Protein AF-A0A7J7PWS8-F1 (afdb_monomer)

Sequence (165 aa):
MSQQLASVTATVLAAPADGVAPALLLSITDSSSKGRTLGQYLVNAPEGVSRLMLEHKCRPGLHFKALFLSGCSAAEAGGLGGLLLRLKQDGNGAMQLVGPEGTGACLRASSRSSAGSTHRCTSARHSSSSSSSSSQAKELQLAAQAAAAVQQCLRCRLQTAECRW

Nearest PDB structures (foldseek):
  1y9x-assembly1_B  TM=6.443E-01  e=7.214E+00  Saccharolobus shibatae
  3toe-assembly1_B  TM=5.549E-01  e=9.904E+00  Methanothermobacter thermautotrophicus str. Delta H

Mean predicted aligned error: 12.18 Å

Solvent-accessible surface area (backbone atoms only — not comparable to full-atom values): 9423 Å² total; per-residue (Å²): 136,85,81,80,54,66,44,76,47,78,45,80,46,65,39,70,92,78,68,21,40,63,24,39,41,37,40,32,24,34,69,85,52,96,65,43,69,77,33,28,36,35,35,32,32,7,38,60,46,52,57,52,25,58,76,71,66,60,65,83,58,87,46,42,46,38,40,37,27,63,44,81,46,56,58,21,40,51,14,40,43,61,36,50,57,46,42,52,73,75,63,43,66,52,35,37,40,35,19,40,85,60,44,65,52,57,51,52,53,34,55,52,54,71,72,74,58,78,88,77,87,74,86,77,88,78,83,87,84,88,84,84,91,59,70,71,65,50,51,56,50,52,51,49,48,53,52,50,34,49,56,50,38,74,71,45,84,59,44,77,39,79,47,72,121

Radius of gyration: 16.8 Å; Cα contacts (8 Å, |Δi|>4): 275; chains: 1; bounding box: 58×34×42 Å

Secondary structure (DSSP, 8-state):
-----EEEEEEEEEEGGGTEEEEEEEEEEETTTTT-EEEEEEE---TTHHHHHHHTT----TTEEEEE-S-SSHHHHTTHHHHHHHHHHTT--EEEEEESTTHHHHHHHHHHHTTS------------------HHHHHHHHHHHHHHHHHHHHHS--EEEEEE-

Structure (mmCIF, N/CA/C/O backbone):
data_AF-A0A7J7PWS8-F1
#
_entry.id   AF-A0A7J7PWS8-F1
#
loop_
_atom_site.group_PDB
_atom_site.id
_atom_site.type_symbol
_atom_site.label_atom_id
_atom_site.label_alt_id
_atom_site.label_comp_id
_atom_site.label_asym_id
_atom_site.label_entity_id
_atom_site.label_seq_id
_atom_site.pdbx_PDB_ins_code
_atom_site.Cartn_x
_atom_site.Cartn_y
_atom_site.Cartn_z
_atom_site.occupancy
_atom_site.B_iso_or_equiv
_atom_site.auth_seq_id
_atom_site.auth_comp_id
_atom_site.auth_asym_id
_atom_site.auth_atom_id
_atom_site.pdbx_PDB_model_num
ATOM 1 N N . MET A 1 1 ? -36.342 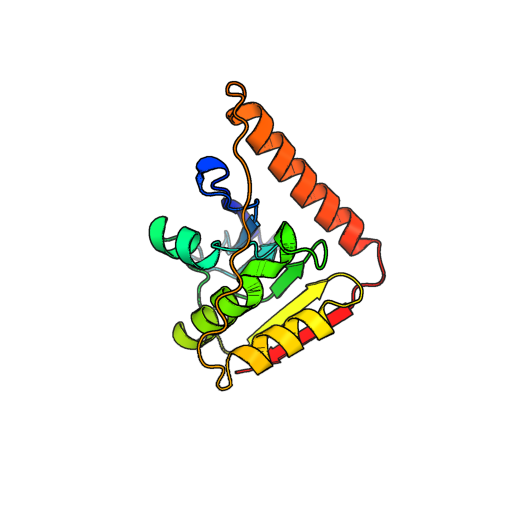1.412 10.366 1.00 41.91 1 MET A N 1
ATOM 2 C CA . MET A 1 1 ? -35.133 0.868 9.714 1.00 41.91 1 MET A CA 1
ATOM 3 C C . MET A 1 1 ? -34.318 2.039 9.193 1.00 41.91 1 MET A C 1
ATOM 5 O O . MET A 1 1 ? -34.602 2.547 8.118 1.00 41.91 1 MET A O 1
ATOM 9 N N . SER A 1 2 ? -33.400 2.552 10.008 1.00 50.16 2 SER A N 1
ATOM 10 C CA . SER A 1 2 ? -32.597 3.733 9.682 1.00 50.16 2 SER A CA 1
ATOM 11 C C . SER A 1 2 ? -31.477 3.309 8.733 1.00 50.16 2 SER A C 1
ATOM 13 O O . SER A 1 2 ? -30.611 2.533 9.129 1.00 50.16 2 SER A O 1
ATOM 15 N N . GLN A 1 3 ? -31.518 3.749 7.474 1.00 55.34 3 GLN A N 1
ATOM 16 C CA . GLN A 1 3 ? -30.436 3.484 6.527 1.00 55.34 3 GLN A CA 1
ATOM 17 C C . GLN A 1 3 ? -29.209 4.289 6.955 1.00 55.34 3 GLN A C 1
ATOM 19 O O . GLN A 1 3 ? -29.163 5.507 6.793 1.00 55.34 3 GLN A O 1
ATOM 24 N N . GLN A 1 4 ? -28.229 3.612 7.544 1.00 59.84 4 GLN A N 1
ATOM 25 C CA . GLN A 1 4 ? -26.928 4.198 7.820 1.00 59.84 4 GLN A CA 1
ATOM 26 C C . GLN A 1 4 ? -26.181 4.284 6.487 1.00 59.84 4 GLN A C 1
ATOM 28 O O . GLN A 1 4 ? -25.592 3.310 6.025 1.00 59.84 4 GLN A O 1
ATOM 33 N N . LEU A 1 5 ? -26.298 5.429 5.814 1.00 69.44 5 LEU A N 1
ATOM 34 C CA . LEU A 1 5 ? -25.571 5.689 4.577 1.00 69.44 5 LEU A CA 1
ATOM 35 C C . LEU A 1 5 ? -24.082 5.792 4.925 1.00 69.44 5 LEU A C 1
ATOM 37 O O . LEU A 1 5 ? -23.664 6.676 5.667 1.00 69.44 5 LEU A O 1
ATOM 41 N N . ALA A 1 6 ? -23.289 4.843 4.441 1.00 78.38 6 ALA A N 1
ATOM 42 C CA . ALA A 1 6 ? -21.839 4.942 4.448 1.00 78.38 6 ALA A CA 1
ATOM 43 C C . ALA A 1 6 ? -21.398 5.526 3.103 1.00 78.38 6 ALA A C 1
ATOM 45 O O . ALA A 1 6 ? -21.876 5.097 2.052 1.00 78.38 6 ALA A O 1
ATOM 46 N N . SER A 1 7 ? -20.480 6.487 3.134 1.00 85.38 7 SER A N 1
ATOM 47 C CA . SER A 1 7 ? -19.826 7.002 1.935 1.00 85.38 7 SER A CA 1
ATOM 48 C C . SER A 1 7 ? -18.531 6.236 1.701 1.00 85.38 7 SER A C 1
ATOM 50 O O . SER A 1 7 ? -17.799 5.918 2.642 1.00 85.38 7 SER A O 1
ATOM 52 N N . VAL A 1 8 ? -18.246 5.923 0.440 1.00 88.06 8 VAL A N 1
ATOM 53 C CA . VAL A 1 8 ? -17.021 5.233 0.037 1.00 88.06 8 VAL A CA 1
ATOM 54 C C . VAL A 1 8 ? -16.262 6.131 -0.923 1.00 88.06 8 VAL A C 1
ATOM 56 O O . VAL A 1 8 ? -16.743 6.437 -2.011 1.00 88.06 8 VAL A O 1
ATOM 59 N N . THR A 1 9 ? -15.054 6.518 -0.529 1.00 89.31 9 THR A N 1
ATOM 60 C CA . THR A 1 9 ? -14.125 7.258 -1.380 1.00 89.31 9 THR A CA 1
ATOM 61 C C . THR A 1 9 ? -13.044 6.313 -1.870 1.00 89.31 9 THR A C 1
ATOM 63 O O . THR A 1 9 ? -12.372 5.663 -1.068 1.00 89.31 9 THR A O 1
ATOM 66 N N . ALA A 1 10 ? -12.862 6.254 -3.185 1.00 90.00 10 ALA A N 1
ATOM 67 C CA . ALA A 1 10 ? -11.812 5.481 -3.826 1.00 90.00 10 ALA A CA 1
ATOM 68 C C . ALA A 1 10 ? -10.742 6.432 -4.376 1.00 90.00 10 ALA A C 1
ATOM 70 O O . ALA A 1 10 ? -11.021 7.253 -5.246 1.00 90.00 10 ALA A O 1
ATOM 71 N N . THR A 1 11 ? -9.523 6.333 -3.856 1.00 90.19 11 THR A N 1
ATOM 72 C CA . THR A 1 11 ? -8.370 7.118 -4.302 1.00 90.19 11 THR A CA 1
ATOM 73 C C . THR A 1 11 ? -7.417 6.208 -5.059 1.00 90.19 11 THR A C 1
ATOM 75 O O . THR A 1 11 ? -6.850 5.277 -4.486 1.00 90.19 11 THR A O 1
ATOM 78 N N . VAL A 1 12 ? -7.241 6.479 -6.349 1.00 90.81 12 VAL A N 1
ATOM 79 C CA . VAL A 1 12 ? -6.256 5.785 -7.181 1.00 90.81 12 VAL A CA 1
ATOM 80 C C . VAL A 1 12 ? -4.886 6.404 -6.918 1.00 90.81 12 VAL A C 1
ATOM 82 O O . VAL A 1 12 ? -4.708 7.614 -7.020 1.00 90.81 12 VAL A O 1
ATOM 85 N N . LEU A 1 13 ? -3.925 5.564 -6.554 1.00 89.56 13 LEU A N 1
ATOM 86 C CA . LEU A 1 13 ? -2.532 5.916 -6.331 1.00 89.56 13 LEU A CA 1
ATOM 87 C C . LEU A 1 13 ? -1.721 5.306 -7.473 1.00 89.56 13 LEU A C 1
ATOM 89 O O . LEU A 1 13 ? -1.431 4.113 -7.461 1.00 89.56 13 LEU A O 1
ATOM 93 N N . ALA A 1 14 ? -1.393 6.108 -8.479 1.00 87.56 14 ALA A N 1
ATOM 94 C CA . ALA A 1 14 ? -0.597 5.667 -9.614 1.00 87.56 14 ALA A CA 1
ATOM 95 C C . ALA A 1 14 ? 0.353 6.783 -10.043 1.00 87.56 14 ALA A C 1
ATOM 97 O O . ALA A 1 14 ? -0.056 7.934 -10.179 1.00 87.56 14 ALA A O 1
ATOM 98 N N . ALA A 1 15 ? 1.611 6.426 -10.283 1.00 86.62 15 ALA A N 1
ATOM 99 C CA . ALA A 1 15 ? 2.608 7.329 -10.842 1.00 86.62 15 ALA A CA 1
ATOM 100 C C . ALA A 1 15 ? 3.418 6.565 -11.900 1.00 86.62 15 ALA A C 1
ATOM 102 O O . ALA A 1 15 ? 4.553 6.154 -11.656 1.00 86.62 15 ALA A O 1
ATOM 103 N N . PRO A 1 16 ? 2.828 6.317 -13.087 1.00 84.19 16 PRO A N 1
ATOM 104 C CA . PRO A 1 16 ? 3.462 5.496 -14.116 1.00 84.19 16 PRO A CA 1
ATOM 105 C C . PRO A 1 16 ? 4.754 6.118 -14.660 1.00 84.19 16 PRO A C 1
ATOM 107 O O . PRO A 1 16 ? 5.642 5.386 -15.086 1.00 84.19 16 PRO A O 1
ATOM 110 N N . ALA A 1 17 ? 4.880 7.450 -14.623 1.00 84.38 17 ALA A N 1
ATOM 111 C CA . ALA A 1 17 ? 6.103 8.155 -15.009 1.00 84.38 17 ALA A CA 1
ATOM 112 C C . ALA A 1 17 ? 7.286 7.838 -14.076 1.00 84.38 17 ALA A C 1
ATOM 114 O O . ALA A 1 17 ? 8.427 7.804 -14.528 1.00 84.38 17 ALA A O 1
ATOM 115 N N . ASP A 1 18 ? 6.995 7.537 -12.811 1.00 81.62 18 ASP A N 1
ATOM 116 C CA . ASP A 1 18 ? 7.977 7.187 -11.783 1.00 81.62 18 ASP A CA 1
ATOM 117 C C . ASP A 1 18 ? 8.145 5.665 -11.628 1.00 81.62 18 ASP A C 1
ATOM 119 O O . ASP A 1 18 ? 8.852 5.195 -10.738 1.00 81.62 18 ASP A O 1
ATOM 123 N N . GLY A 1 19 ? 7.484 4.874 -12.484 1.00 82.75 19 GLY A N 1
ATOM 124 C CA . GLY A 1 19 ? 7.507 3.411 -12.427 1.00 82.75 19 GLY A CA 1
ATOM 125 C C . GLY A 1 19 ? 6.652 2.807 -11.309 1.00 82.75 19 GLY A C 1
ATOM 126 O O . GLY A 1 19 ? 6.756 1.610 -11.044 1.00 82.75 19 GLY A O 1
ATOM 127 N N . VAL A 1 20 ? 5.789 3.596 -10.662 1.00 85.62 20 VAL A N 1
ATOM 128 C CA . VAL A 1 20 ? 4.894 3.107 -9.607 1.00 85.62 20 VAL A CA 1
ATOM 129 C C . VAL A 1 20 ? 3.636 2.528 -10.247 1.00 85.62 20 VAL A C 1
ATOM 131 O O . VAL A 1 20 ? 2.831 3.246 -10.849 1.00 85.62 20 VAL A O 1
ATOM 134 N N . ALA A 1 21 ? 3.469 1.213 -10.108 1.00 88.62 21 ALA A N 1
ATOM 135 C CA . ALA A 1 21 ? 2.255 0.508 -10.511 1.00 88.62 21 ALA A CA 1
ATOM 136 C C . ALA A 1 21 ? 1.016 1.027 -9.741 1.00 88.62 21 ALA A C 1
ATOM 138 O O . ALA A 1 21 ? 1.152 1.682 -8.707 1.00 88.62 21 ALA A O 1
ATOM 139 N N . PRO A 1 22 ? -0.207 0.789 -10.242 1.00 88.62 22 PRO A N 1
ATOM 140 C CA . PRO A 1 22 ? -1.415 1.320 -9.622 1.00 88.62 22 PRO A CA 1
ATOM 141 C C . PRO A 1 22 ? -1.760 0.612 -8.304 1.00 88.62 22 PRO A C 1
ATOM 143 O O . PRO A 1 22 ? -1.727 -0.616 -8.200 1.00 88.62 22 PRO A O 1
ATOM 146 N N . ALA A 1 23 ? -2.193 1.402 -7.326 1.00 90.81 23 ALA A N 1
ATOM 147 C CA . ALA A 1 23 ? -2.834 0.955 -6.097 1.00 90.81 23 ALA A CA 1
ATOM 148 C C . ALA A 1 23 ? -4.150 1.710 -5.871 1.00 90.81 23 ALA A C 1
ATOM 150 O O . ALA A 1 23 ? -4.346 2.812 -6.382 1.00 90.81 23 ALA A O 1
ATOM 151 N N . LEU A 1 24 ? -5.063 1.128 -5.096 1.00 92.06 24 LEU A N 1
ATOM 152 C CA . LEU A 1 24 ? -6.363 1.732 -4.796 1.00 92.06 24 LEU A CA 1
ATOM 153 C C . LEU A 1 24 ? -6.577 1.819 -3.290 1.00 92.06 24 LEU A C 1
ATOM 155 O O . LEU A 1 24 ? -6.695 0.795 -2.622 1.00 92.06 24 LEU A O 1
ATOM 159 N N . LEU A 1 25 ? -6.672 3.034 -2.758 1.00 91.50 25 LEU A N 1
ATOM 160 C CA . LEU A 1 25 ? -7.028 3.276 -1.365 1.00 91.50 25 LEU A CA 1
ATOM 161 C C . LEU A 1 25 ? -8.532 3.536 -1.257 1.00 91.50 25 LEU A C 1
ATOM 163 O O . LEU A 1 25 ? -9.041 4.550 -1.726 1.00 91.50 25 LEU A O 1
ATOM 167 N N . LEU A 1 26 ? -9.238 2.630 -0.596 1.00 91.38 26 LEU A N 1
ATOM 168 C CA . LEU A 1 26 ? -10.650 2.756 -0.268 1.00 91.38 26 LEU A CA 1
ATOM 169 C C . LEU A 1 26 ? -10.785 3.296 1.153 1.00 91.38 26 LEU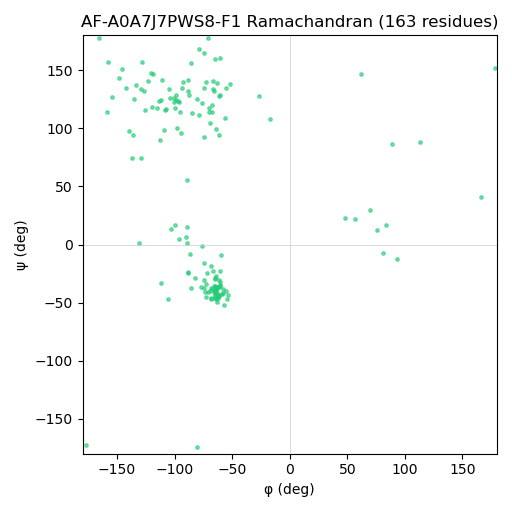 A C 1
ATOM 171 O O . LEU A 1 26 ? -10.291 2.690 2.102 1.00 91.38 26 LEU A O 1
ATOM 175 N N . SER A 1 27 ? -11.476 4.419 1.310 1.00 89.81 27 SER A N 1
ATOM 176 C CA . SER A 1 27 ? -11.829 4.991 2.609 1.00 89.81 27 SER A CA 1
ATOM 177 C C . SER A 1 27 ? -13.340 4.978 2.771 1.00 89.81 27 SER A C 1
ATOM 179 O O . SER A 1 27 ? -14.055 5.618 2.005 1.00 89.81 27 SER A O 1
ATOM 181 N N . ILE A 1 28 ? -13.821 4.248 3.773 1.00 90.19 28 ILE A N 1
ATOM 182 C CA . ILE A 1 28 ? -15.237 4.203 4.130 1.00 90.19 28 ILE A CA 1
ATOM 183 C C . ILE A 1 28 ? -15.457 5.187 5.272 1.00 90.19 28 ILE A C 1
ATOM 185 O O . ILE A 1 28 ? -14.808 5.078 6.316 1.00 90.19 28 ILE A O 1
ATOM 189 N N . THR A 1 29 ? -16.369 6.132 5.090 1.00 88.94 29 THR A N 1
ATOM 190 C CA . THR A 1 29 ? -16.747 7.128 6.093 1.00 88.94 29 THR A CA 1
ATOM 191 C C . THR A 1 29 ? -18.233 7.024 6.409 1.00 88.94 29 THR A C 1
ATOM 193 O O . THR A 1 29 ? -19.049 6.654 5.566 1.00 88.94 29 THR A O 1
ATOM 196 N N . ASP A 1 30 ? -18.599 7.314 7.652 1.00 87.00 30 ASP A N 1
ATOM 197 C CA . ASP A 1 30 ? -20.003 7.389 8.048 1.00 87.00 30 ASP A CA 1
ATOM 198 C C . ASP A 1 30 ? -20.606 8.707 7.549 1.00 87.00 30 ASP A C 1
ATOM 200 O O . ASP A 1 30 ? -20.119 9.785 7.908 1.00 87.00 30 ASP A O 1
ATOM 204 N N . SER A 1 31 ? -21.668 8.644 6.738 1.00 74.12 31 SER A N 1
ATOM 205 C CA . SER A 1 31 ? -22.374 9.851 6.290 1.00 74.12 31 SER A CA 1
ATOM 206 C C . SER A 1 31 ? -23.231 10.465 7.399 1.00 74.12 31 SER A C 1
ATOM 208 O O . SER A 1 31 ? -23.615 11.626 7.288 1.00 74.12 31 SER A O 1
ATOM 210 N N . SER A 1 32 ? -23.511 9.725 8.478 1.00 69.75 32 SER A N 1
ATOM 211 C CA . SER A 1 32 ? -24.390 10.180 9.558 1.00 69.75 32 SER A CA 1
ATOM 212 C C . SER A 1 32 ? -23.675 10.968 10.661 1.00 69.75 32 SER A C 1
ATOM 214 O O . SER A 1 32 ? -24.329 11.728 11.376 1.00 69.75 32 SER A O 1
ATOM 216 N N . SER A 1 33 ? -22.361 10.791 10.852 1.00 56.88 33 SER A N 1
ATOM 217 C CA . SER A 1 33 ? -21.640 11.357 12.000 1.00 56.88 33 SER A CA 1
ATOM 218 C C . SER A 1 33 ? -20.297 11.986 11.601 1.00 56.88 33 SER A C 1
ATOM 220 O O . SER A 1 33 ? -19.267 11.325 11.510 1.00 56.88 33 SER A O 1
ATOM 222 N N . LYS A 1 34 ? -20.298 13.306 11.356 1.00 64.69 34 LYS A N 1
ATOM 223 C CA . LYS A 1 34 ? -19.099 14.173 11.222 1.00 64.69 34 LYS A CA 1
ATOM 224 C C . LYS A 1 34 ? -17.967 13.662 10.297 1.00 64.69 34 LYS A C 1
ATOM 226 O O . LYS A 1 34 ? -16.828 14.092 10.451 1.00 64.69 34 LYS A O 1
ATOM 231 N N . GLY A 1 35 ? -18.247 12.771 9.341 1.00 66.88 35 GLY A N 1
ATOM 232 C CA . GLY A 1 35 ? -17.231 12.217 8.440 1.00 66.88 35 GLY A CA 1
ATOM 233 C C . GLY A 1 35 ? -16.230 11.276 9.119 1.00 66.88 35 GLY A C 1
ATOM 234 O O . GLY A 1 35 ? -15.077 11.200 8.696 1.00 66.88 35 GLY A O 1
ATOM 235 N N . ARG A 1 36 ? -16.633 10.561 10.180 1.00 79.56 36 ARG A N 1
ATOM 236 C CA . ARG A 1 36 ? -15.763 9.578 10.840 1.00 79.56 36 ARG A CA 1
ATOM 237 C C . ARG A 1 36 ? -15.375 8.458 9.869 1.00 79.56 36 ARG A C 1
ATOM 239 O O . ARG A 1 36 ? -16.243 7.799 9.299 1.00 79.56 36 ARG A O 1
ATOM 246 N N . THR A 1 37 ? -14.079 8.181 9.747 1.00 83.69 37 THR A N 1
ATOM 247 C CA . THR A 1 37 ? -13.574 7.033 8.981 1.00 83.69 37 THR A CA 1
ATOM 248 C C . THR A 1 37 ? -13.903 5.725 9.700 1.00 83.69 37 THR A C 1
ATOM 250 O O . THR A 1 37 ? -13.437 5.473 10.810 1.00 83.69 37 THR A O 1
ATOM 253 N N . LEU A 1 38 ? -14.710 4.880 9.060 1.00 85.69 38 LEU A N 1
ATOM 254 C CA . LEU A 1 38 ? -15.114 3.554 9.540 1.00 85.69 38 LEU A CA 1
ATOM 255 C C . LEU A 1 38 ? -14.060 2.481 9.237 1.00 85.69 38 LEU A C 1
ATOM 257 O O . LEU A 1 38 ? -13.945 1.474 9.948 1.00 85.69 38 LEU A O 1
ATOM 261 N N . GLY A 1 39 ? -13.294 2.677 8.169 1.00 87.88 39 GLY A N 1
ATOM 262 C CA . GLY A 1 39 ? -12.225 1.773 7.776 1.00 87.88 39 GLY A CA 1
ATOM 263 C C . GLY A 1 39 ? -11.536 2.222 6.502 1.00 87.88 39 GLY A C 1
ATOM 264 O O . GLY A 1 39 ? -12.143 2.875 5.653 1.00 87.88 39 GLY A O 1
ATOM 265 N N . GLN A 1 40 ? -10.270 1.848 6.380 1.00 90.88 40 GLN A N 1
ATOM 266 C CA . GLN A 1 40 ? -9.495 2.015 5.164 1.00 90.88 40 GLN A CA 1
ATOM 267 C C . GLN A 1 40 ? -8.955 0.672 4.699 1.00 90.88 40 GLN A C 1
ATOM 269 O O . GLN A 1 40 ? -8.526 -0.156 5.508 1.00 90.88 40 GLN A O 1
ATOM 274 N N . TYR A 1 41 ? -8.981 0.485 3.388 1.00 92.31 41 TYR A N 1
ATOM 275 C CA . TYR A 1 41 ? -8.532 -0.723 2.721 1.00 92.31 41 TYR A CA 1
ATOM 276 C C . TYR A 1 41 ? -7.657 -0.326 1.546 1.00 92.31 41 TYR A C 1
ATOM 278 O O . TYR A 1 41 ? -7.990 0.611 0.827 1.00 92.31 41 TYR A O 1
ATOM 286 N N . LEU A 1 42 ? -6.546 -1.020 1.348 1.00 92.44 42 LEU A N 1
ATOM 287 C CA . LEU A 1 42 ? -5.689 -0.802 0.187 1.00 92.44 42 LEU A CA 1
ATOM 288 C C . LEU A 1 42 ? -5.782 -2.016 -0.727 1.00 92.44 42 LEU A C 1
ATOM 290 O O . LEU A 1 42 ? -5.838 -3.146 -0.249 1.00 92.44 42 LEU A O 1
ATOM 294 N N . VAL A 1 43 ? -5.786 -1.783 -2.030 1.00 93.50 43 VAL A N 1
ATOM 295 C CA . VAL A 1 43 ? -5.624 -2.818 -3.045 1.00 93.50 43 VAL A CA 1
ATOM 296 C C . VAL A 1 43 ? -4.284 -2.588 -3.721 1.00 93.50 43 VAL A C 1
ATOM 298 O O . VAL A 1 43 ? -4.053 -1.508 -4.264 1.00 93.50 43 VAL A O 1
ATOM 301 N N . ASN A 1 44 ? -3.451 -3.623 -3.702 1.00 92.94 44 ASN A N 1
ATOM 302 C CA . ASN A 1 44 ? -2.061 -3.655 -4.129 1.00 92.94 44 ASN A CA 1
ATOM 303 C C . ASN A 1 44 ? -1.141 -2.711 -3.336 1.00 92.94 44 ASN A C 1
ATOM 305 O O . ASN A 1 44 ? -1.506 -1.630 -2.884 1.00 92.94 44 ASN A O 1
ATOM 309 N N . ALA A 1 45 ? 0.099 -3.149 -3.169 1.00 92.56 45 ALA A N 1
ATOM 310 C CA . ALA A 1 45 ? 1.201 -2.396 -2.597 1.00 92.56 45 ALA A CA 1
ATOM 311 C C . ALA A 1 45 ? 2.417 -2.464 -3.547 1.00 92.56 45 ALA A C 1
ATOM 313 O O . ALA A 1 45 ? 3.379 -3.190 -3.270 1.00 92.56 45 ALA A O 1
ATOM 314 N N . PRO A 1 46 ? 2.378 -1.735 -4.678 1.00 92.25 46 PRO A N 1
ATOM 315 C CA . PRO A 1 46 ? 3.482 -1.663 -5.626 1.00 92.25 46 PRO A CA 1
ATOM 316 C C . PRO A 1 46 ? 4.709 -0.998 -5.012 1.00 92.25 46 PRO A C 1
ATOM 318 O O . PRO A 1 46 ? 4.621 -0.252 -4.031 1.00 92.25 46 PRO A O 1
ATOM 321 N N . GLU A 1 47 ? 5.869 -1.250 -5.607 1.00 91.31 47 GLU A N 1
ATOM 322 C CA . GLU A 1 47 ? 7.105 -0.578 -5.216 1.00 91.31 47 GLU A CA 1
ATOM 323 C C . GLU A 1 47 ? 6.949 0.953 -5.288 1.00 91.31 47 GLU A C 1
ATOM 325 O O . GLU A 1 47 ? 6.363 1.494 -6.221 1.00 91.31 47 GLU A O 1
ATOM 330 N N . GLY A 1 48 ? 7.416 1.657 -4.252 1.00 87.94 48 GLY A N 1
ATOM 331 C CA . GLY A 1 48 ? 7.310 3.117 -4.163 1.00 87.94 48 GLY A CA 1
ATOM 332 C C . GLY A 1 48 ? 5.958 3.665 -3.685 1.00 87.94 48 GLY A C 1
ATOM 333 O O . GLY A 1 48 ? 5.882 4.856 -3.384 1.00 87.94 48 GLY A O 1
ATOM 334 N N . VAL A 1 49 ? 4.913 2.840 -3.508 1.00 89.44 49 VAL A N 1
ATOM 335 C CA . VAL A 1 49 ? 3.580 3.328 -3.086 1.00 89.44 49 VAL A CA 1
ATOM 336 C C . VAL A 1 49 ? 3.607 4.072 -1.750 1.00 89.44 49 VAL A C 1
ATOM 338 O O . VAL A 1 49 ? 2.950 5.096 -1.595 1.00 89.44 49 VAL A O 1
ATOM 341 N N . SER A 1 50 ? 4.409 3.610 -0.786 1.00 88.88 50 SER A N 1
ATOM 342 C CA . SER A 1 50 ? 4.526 4.258 0.523 1.00 88.88 50 SER A CA 1
ATOM 343 C C . SER A 1 50 ? 5.124 5.659 0.409 1.00 88.88 50 SER A C 1
ATOM 345 O O . SER A 1 50 ? 4.695 6.566 1.118 1.00 88.88 50 SER A O 1
ATOM 347 N N . ARG A 1 51 ? 6.068 5.860 -0.517 1.00 88.06 51 ARG A N 1
ATOM 348 C CA . ARG A 1 51 ? 6.631 7.174 -0.836 1.00 88.06 51 ARG A CA 1
ATOM 349 C C . ARG A 1 51 ? 5.585 8.063 -1.510 1.00 88.06 51 ARG A C 1
ATOM 351 O O . ARG A 1 51 ? 5.386 9.186 -1.056 1.00 88.06 51 ARG A O 1
ATOM 358 N N . LEU A 1 52 ? 4.859 7.536 -2.497 1.00 87.62 52 LEU A N 1
ATOM 359 C CA . LEU A 1 52 ? 3.799 8.266 -3.199 1.00 87.62 52 LEU A CA 1
ATOM 360 C C . LEU A 1 52 ? 2.694 8.740 -2.235 1.00 87.62 52 LEU A C 1
ATOM 362 O O . LEU A 1 52 ? 2.263 9.892 -2.274 1.00 87.62 52 LEU A O 1
ATOM 366 N N . MET A 1 53 ? 2.284 7.883 -1.294 1.00 88.38 53 MET A N 1
ATOM 367 C CA . MET A 1 53 ? 1.319 8.235 -0.245 1.00 88.38 53 MET A CA 1
ATOM 368 C C . MET A 1 53 ? 1.807 9.387 0.646 1.00 88.38 53 MET A C 1
ATOM 370 O O . MET A 1 53 ? 0.999 10.201 1.098 1.00 88.38 53 MET A O 1
ATOM 374 N N . LEU A 1 54 ? 3.115 9.473 0.915 1.00 85.31 54 LEU A N 1
ATOM 375 C CA . LEU A 1 54 ? 3.699 10.572 1.686 1.00 85.31 54 LEU A CA 1
ATOM 376 C C . LEU A 1 54 ? 3.724 11.873 0.889 1.00 85.31 54 LEU A C 1
ATOM 378 O O . LEU A 1 54 ? 3.340 12.910 1.431 1.00 8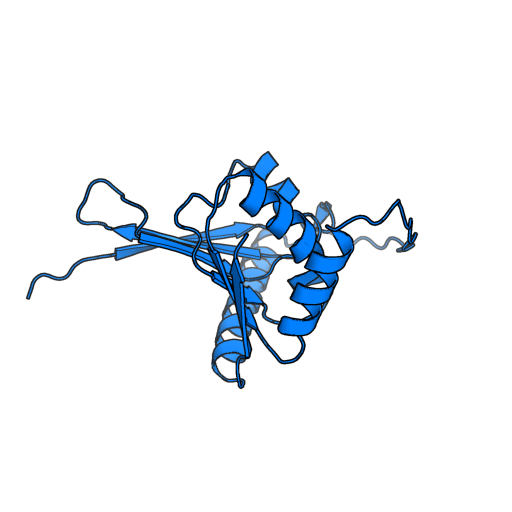5.31 54 LEU A O 1
ATOM 382 N N . GLU A 1 55 ? 4.146 11.808 -0.371 1.00 87.62 55 GLU A N 1
ATOM 383 C CA . GLU A 1 55 ? 4.252 12.962 -1.267 1.00 87.62 55 GLU A CA 1
ATOM 384 C C . GLU A 1 55 ? 2.882 13.616 -1.494 1.00 87.62 55 GLU A C 1
ATOM 386 O O . GLU A 1 55 ? 2.740 14.831 -1.345 1.00 87.62 55 GLU A O 1
ATOM 391 N N . HIS A 1 56 ? 1.840 12.811 -1.721 1.00 84.25 56 HIS A N 1
ATOM 392 C CA . HIS A 1 56 ? 0.476 13.300 -1.953 1.00 84.25 56 HIS A CA 1
ATOM 393 C C . HIS A 1 56 ? -0.369 13.460 -0.682 1.00 84.25 56 HIS A C 1
ATOM 395 O O . HIS A 1 56 ? -1.555 13.773 -0.762 1.00 84.25 56 HIS A O 1
ATOM 401 N N . LYS A 1 57 ? 0.221 13.273 0.508 1.00 83.38 57 LYS A N 1
ATOM 402 C CA . LYS A 1 57 ? -0.470 13.357 1.812 1.00 83.38 57 LYS A CA 1
ATOM 403 C C . LYS A 1 57 ? -1.672 12.401 1.944 1.00 83.38 57 LYS A C 1
ATOM 405 O O . LYS A 1 57 ? -2.524 12.593 2.809 1.00 83.38 57 LYS A O 1
ATOM 410 N N . CYS A 1 58 ? -1.712 11.331 1.153 1.00 77.75 58 CYS A N 1
ATOM 411 C CA . CYS A 1 58 ? -2.728 10.278 1.193 1.00 77.75 58 CYS A CA 1
ATOM 412 C C . CYS A 1 58 ? -2.321 9.173 2.178 1.00 77.75 58 CYS A C 1
ATOM 414 O O . CYS A 1 58 ? -2.180 8.009 1.804 1.00 77.75 58 CYS A O 1
ATOM 416 N N . ARG A 1 59 ? -2.061 9.538 3.439 1.00 73.56 59 ARG A N 1
ATOM 417 C CA . ARG A 1 59 ? -1.584 8.577 4.442 1.00 73.56 59 ARG A CA 1
ATOM 418 C C . ARG A 1 59 ? -2.721 7.655 4.910 1.00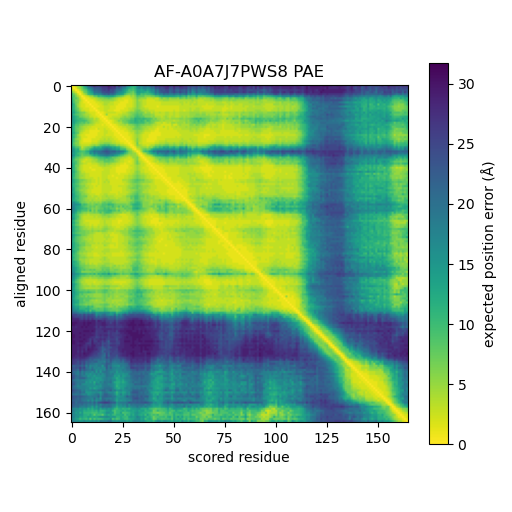 73.56 59 ARG A C 1
ATOM 420 O O . ARG A 1 59 ? -3.800 8.156 5.233 1.00 73.56 59 ARG A O 1
ATOM 427 N N . PRO A 1 60 ? -2.487 6.334 5.002 1.00 76.12 60 PRO A N 1
ATOM 428 C CA . PRO A 1 60 ? -3.419 5.432 5.663 1.00 76.12 60 PRO A CA 1
ATOM 429 C C . PRO A 1 60 ? -3.410 5.757 7.164 1.00 76.12 60 PRO A C 1
ATOM 431 O O . PRO A 1 60 ? -2.365 5.737 7.807 1.00 76.12 60 PRO A O 1
ATOM 434 N N . GLY A 1 61 ? -4.563 6.131 7.709 1.00 76.50 61 GLY A N 1
ATOM 435 C CA . GLY A 1 61 ? -4.721 6.480 9.117 1.00 76.50 61 GLY A CA 1
ATOM 436 C C . GLY A 1 61 ? -4.854 5.254 10.022 1.00 76.50 61 GLY A C 1
ATOM 437 O O . GLY A 1 61 ? -4.818 4.110 9.571 1.00 76.50 61 GLY A O 1
ATOM 438 N N . LEU A 1 62 ? -5.128 5.509 11.305 1.00 77.50 62 LEU A N 1
ATOM 439 C CA . LEU A 1 62 ? -5.308 4.496 12.363 1.00 77.50 62 LEU A CA 1
ATOM 440 C C . LEU A 1 62 ? -6.455 3.499 12.117 1.00 77.50 62 LEU A C 1
ATOM 442 O O . LEU A 1 62 ? -6.613 2.523 12.846 1.00 77.50 62 LEU A O 1
ATOM 446 N N . HIS A 1 63 ? -7.274 3.739 11.093 1.00 81.50 63 HIS A N 1
ATOM 447 C CA . HIS A 1 63 ? -8.386 2.881 10.691 1.00 81.50 63 HIS A CA 1
ATOM 448 C C . HIS A 1 63 ? -8.044 1.971 9.504 1.00 81.50 63 HIS A C 1
ATOM 450 O O . HIS A 1 63 ? -8.953 1.434 8.867 1.00 81.50 63 HIS A O 1
ATOM 456 N N . PHE A 1 64 ? -6.758 1.796 9.193 1.00 88.06 64 PHE A N 1
ATOM 457 C CA . PHE A 1 64 ? -6.304 0.874 8.161 1.00 88.06 64 PHE A CA 1
ATOM 458 C C . PHE A 1 64 ? -6.509 -0.582 8.592 1.00 88.06 64 PHE A C 1
ATOM 460 O O . PHE A 1 64 ? -5.900 -1.042 9.553 1.00 88.06 64 PHE A O 1
ATOM 467 N N . LYS A 1 65 ? -7.397 -1.302 7.899 1.00 88.94 65 LYS A N 1
ATOM 468 C CA . LYS A 1 65 ? -7.868 -2.632 8.318 1.00 88.94 65 LYS A CA 1
ATOM 469 C C . LYS A 1 65 ? -7.279 -3.763 7.497 1.00 88.94 65 LYS A C 1
ATOM 471 O O . LYS A 1 65 ? -6.848 -4.760 8.075 1.00 88.94 65 LYS A O 1
ATOM 476 N N . ALA A 1 66 ? -7.281 -3.632 6.171 1.00 90.50 66 ALA A N 1
ATOM 477 C CA . ALA A 1 66 ? -6.785 -4.694 5.309 1.00 90.50 66 ALA A CA 1
ATOM 478 C C . ALA A 1 66 ? -6.089 -4.189 4.044 1.00 90.50 66 ALA A C 1
ATOM 480 O O . ALA A 1 66 ? -6.425 -3.136 3.500 1.00 90.50 66 ALA A O 1
ATOM 481 N N . LEU A 1 67 ? -5.140 -4.990 3.575 1.00 91.56 67 LEU A N 1
ATOM 482 C CA . LEU A 1 67 ? -4.490 -4.882 2.281 1.00 91.56 67 LEU A CA 1
ATOM 483 C C . LEU A 1 67 ? -4.872 -6.103 1.446 1.00 91.56 67 LEU A C 1
ATOM 485 O O . LEU A 1 67 ? -4.637 -7.238 1.855 1.00 91.56 67 LEU A O 1
ATOM 489 N N . PHE A 1 68 ? -5.436 -5.857 0.272 1.00 92.81 68 PHE A N 1
ATOM 490 C CA . PHE A 1 68 ? -5.769 -6.870 -0.715 1.00 92.81 68 PHE A CA 1
ATOM 491 C C . PHE A 1 68 ? -4.696 -6.887 -1.795 1.00 92.81 68 PHE A C 1
ATOM 493 O O . PHE A 1 68 ? -4.453 -5.870 -2.436 1.00 92.81 68 PHE A O 1
ATOM 500 N N . LEU A 1 69 ? -4.056 -8.025 -2.013 1.00 90.56 69 LEU A N 1
ATOM 501 C CA . LEU A 1 69 ? -3.128 -8.230 -3.114 1.00 90.56 69 LEU A CA 1
ATOM 502 C C . LEU A 1 69 ? -3.850 -8.985 -4.219 1.00 90.56 69 LEU A C 1
ATOM 504 O O . LEU A 1 69 ? -4.394 -10.058 -3.978 1.00 90.56 69 LEU A O 1
ATOM 508 N N . SER A 1 70 ? -3.838 -8.439 -5.430 1.00 88.19 70 SER A N 1
ATOM 509 C CA . SER A 1 70 ? -4.339 -9.161 -6.608 1.00 88.19 70 SER A CA 1
ATOM 510 C C . SER A 1 70 ? -3.416 -10.304 -7.047 1.00 88.19 70 SER A C 1
ATOM 512 O O . SER A 1 70 ? -3.894 -11.298 -7.593 1.00 88.19 70 SER A O 1
ATOM 514 N N . GLY A 1 71 ? -2.133 -10.211 -6.699 1.00 87.31 71 GLY A N 1
ATOM 515 C CA . GLY A 1 71 ? -1.088 -11.171 -7.022 1.00 87.31 71 GLY A CA 1
ATOM 516 C C . GLY A 1 71 ? 0.170 -10.947 -6.185 1.00 87.31 71 GLY A C 1
ATOM 517 O O . GLY A 1 71 ? 0.243 -10.046 -5.347 1.00 87.31 71 GLY A O 1
ATOM 518 N N . CYS A 1 72 ? 1.160 -11.814 -6.387 1.00 85.88 72 CYS A N 1
ATOM 519 C CA . CYS A 1 72 ? 2.430 -11.806 -5.653 1.00 85.88 72 CYS A CA 1
ATOM 520 C C . CYS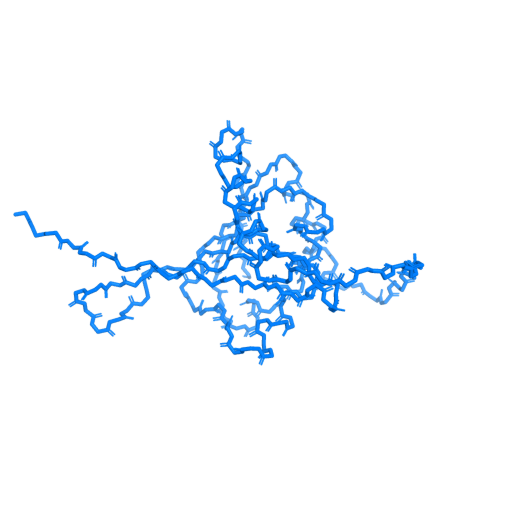 A 1 72 ? 3.585 -11.214 -6.482 1.00 85.88 72 CYS A C 1
ATOM 522 O O . CYS A 1 72 ? 4.752 -11.392 -6.127 1.00 85.88 72 CYS A O 1
ATOM 524 N N . SER A 1 73 ? 3.290 -10.548 -7.604 1.00 88.81 73 SER A N 1
ATOM 525 C CA . SER A 1 73 ? 4.315 -9.927 -8.448 1.00 88.81 73 SER A CA 1
ATOM 526 C C . SER A 1 73 ? 4.872 -8.644 -7.816 1.00 88.81 73 SER A C 1
ATOM 528 O O . SER A 1 73 ? 4.273 -8.058 -6.912 1.00 88.81 73 SER A O 1
ATOM 530 N N . ALA A 1 74 ? 6.013 -8.154 -8.311 1.00 85.06 74 ALA A N 1
ATOM 531 C CA . ALA A 1 74 ? 6.592 -6.890 -7.841 1.00 85.06 74 ALA A CA 1
ATOM 532 C C . ALA A 1 74 ? 5.651 -5.686 -8.061 1.00 85.06 74 ALA A C 1
ATOM 534 O O . ALA A 1 74 ? 5.604 -4.778 -7.232 1.00 85.06 74 ALA A O 1
ATOM 535 N N . ALA A 1 75 ? 4.846 -5.718 -9.129 1.00 86.31 75 ALA A N 1
ATOM 536 C CA . ALA A 1 75 ? 3.852 -4.690 -9.428 1.00 86.31 75 ALA A CA 1
ATOM 537 C C . ALA A 1 75 ? 2.682 -4.669 -8.428 1.00 86.31 75 ALA A C 1
ATOM 539 O O . ALA A 1 75 ? 1.977 -3.672 -8.336 1.00 86.31 75 ALA A O 1
ATOM 540 N N . GLU A 1 76 ? 2.466 -5.745 -7.672 1.00 88.00 76 GLU A N 1
ATOM 541 C CA . GLU A 1 76 ? 1.334 -5.864 -6.748 1.00 88.00 76 GLU A CA 1
ATOM 542 C C . GLU A 1 76 ? 1.779 -5.864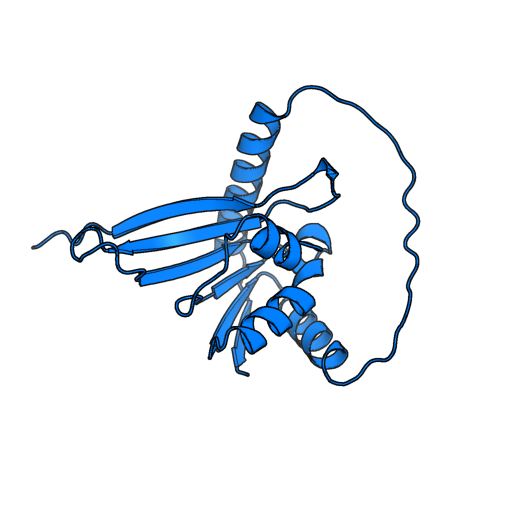 -5.288 1.00 88.00 76 GLU A C 1
ATOM 544 O O . GLU A 1 76 ? 1.054 -5.351 -4.446 1.00 88.00 76 GLU A O 1
ATOM 549 N N . ALA A 1 77 ? 2.954 -6.414 -4.976 1.00 90.50 77 ALA A N 1
ATOM 550 C CA . ALA A 1 77 ? 3.426 -6.616 -3.606 1.00 90.50 77 ALA A CA 1
ATOM 551 C C . ALA A 1 77 ? 4.858 -6.110 -3.349 1.00 90.50 77 ALA A C 1
ATOM 553 O O . ALA A 1 77 ? 5.358 -6.246 -2.231 1.00 90.50 77 ALA A O 1
ATOM 554 N N . GLY A 1 78 ? 5.539 -5.527 -4.344 1.00 89.00 78 GLY A N 1
ATOM 555 C CA . GLY A 1 78 ? 6.942 -5.105 -4.223 1.00 89.00 78 GLY A CA 1
ATOM 556 C C . GLY A 1 78 ? 7.185 -4.037 -3.150 1.00 89.00 78 GLY A C 1
ATOM 557 O O . GLY A 1 78 ? 8.224 -4.030 -2.496 1.00 89.00 78 GLY A O 1
ATOM 558 N N . GLY A 1 79 ? 6.200 -3.173 -2.896 1.00 90.06 79 GLY A N 1
ATOM 559 C CA . GLY A 1 79 ? 6.259 -2.135 -1.866 1.00 90.06 79 GLY A CA 1
ATOM 560 C C . GLY A 1 79 ? 5.754 -2.571 -0.494 1.00 90.06 79 GLY A C 1
ATOM 561 O O . GLY A 1 79 ? 5.765 -1.757 0.433 1.00 90.06 79 GLY A O 1
ATOM 562 N N . LEU A 1 80 ? 5.328 -3.831 -0.335 1.00 90.31 80 LEU A N 1
ATOM 563 C CA . LEU A 1 80 ? 4.729 -4.334 0.902 1.00 90.31 80 LEU A CA 1
ATOM 564 C C . LEU A 1 80 ? 5.638 -4.094 2.112 1.00 90.31 80 LEU A C 1
ATOM 566 O O . LEU A 1 80 ? 5.174 -3.574 3.120 1.00 90.31 80 LEU A O 1
ATOM 570 N N . GLY A 1 81 ? 6.935 -4.399 2.011 1.00 89.75 81 GLY A N 1
ATOM 571 C CA . GLY A 1 81 ? 7.883 -4.203 3.114 1.00 89.75 81 GLY A CA 1
ATOM 572 C C . GLY A 1 81 ? 8.022 -2.740 3.552 1.00 89.75 81 GLY A C 1
ATOM 573 O O . GLY A 1 81 ? 7.989 -2.446 4.748 1.00 89.75 81 GLY A O 1
ATOM 574 N N . GLY A 1 82 ? 8.112 -1.812 2.595 1.00 88.56 82 GLY A N 1
ATOM 575 C CA . GLY A 1 82 ? 8.198 -0.378 2.881 1.00 88.56 82 GLY A CA 1
ATOM 576 C C . GLY A 1 82 ? 6.906 0.183 3.477 1.00 88.56 82 GLY A C 1
ATOM 577 O O . GLY A 1 82 ? 6.950 0.996 4.400 1.00 88.56 82 GLY A O 1
ATOM 578 N N . LEU A 1 83 ? 5.753 -0.281 2.991 1.00 89.06 83 LEU A N 1
ATOM 579 C CA . LEU A 1 83 ? 4.449 0.079 3.541 1.00 89.06 83 LEU A CA 1
ATOM 580 C C . LEU A 1 83 ? 4.280 -0.457 4.968 1.00 89.06 83 LEU A C 1
ATOM 582 O O . LEU A 1 83 ? 3.874 0.281 5.855 1.00 89.06 83 LEU A O 1
ATOM 586 N N . LEU A 1 84 ? 4.640 -1.717 5.205 1.00 89.00 84 LEU A N 1
ATOM 587 C CA . LEU A 1 84 ? 4.585 -2.373 6.509 1.00 89.00 84 LEU A CA 1
ATOM 588 C C . LEU A 1 84 ? 5.407 -1.615 7.563 1.00 89.00 84 LEU A C 1
ATOM 590 O O . LEU A 1 84 ? 4.874 -1.222 8.601 1.00 89.00 84 LEU A O 1
ATOM 594 N N . LEU A 1 85 ? 6.674 -1.323 7.265 1.00 87.19 85 LEU A N 1
ATOM 595 C CA . LEU A 1 85 ? 7.528 -0.511 8.137 1.00 87.19 85 LEU A CA 1
ATOM 596 C C . LEU A 1 85 ? 6.904 0.850 8.449 1.00 87.19 85 LEU A C 1
ATOM 598 O O . LEU A 1 85 ? 6.960 1.319 9.586 1.00 87.19 85 LEU A O 1
ATOM 602 N N . ARG A 1 86 ? 6.281 1.470 7.446 1.00 85.44 86 ARG A N 1
ATOM 603 C CA . ARG A 1 86 ? 5.650 2.771 7.611 1.00 85.44 86 ARG A CA 1
ATOM 604 C C . ARG A 1 86 ? 4.417 2.710 8.510 1.00 85.44 86 ARG A C 1
ATOM 606 O O . ARG A 1 86 ? 4.304 3.517 9.423 1.00 85.44 86 ARG A O 1
ATOM 613 N N . LEU A 1 87 ? 3.538 1.732 8.304 1.00 86.75 87 LEU A N 1
ATOM 614 C CA . LEU A 1 87 ? 2.349 1.531 9.136 1.00 86.75 87 LEU A CA 1
ATOM 615 C C . LEU A 1 87 ? 2.725 1.262 10.598 1.00 86.75 87 LEU A C 1
ATOM 617 O O . LEU A 1 87 ? 2.038 1.745 11.496 1.00 86.75 87 LEU A O 1
ATOM 621 N N . LYS A 1 88 ? 3.837 0.551 10.836 1.00 84.06 88 LYS A N 1
ATOM 622 C CA . LYS A 1 88 ? 4.399 0.369 12.180 1.00 84.06 88 LYS A CA 1
ATOM 623 C C . LYS A 1 88 ? 4.821 1.702 12.806 1.00 84.06 88 LYS A C 1
ATOM 625 O O . LYS A 1 88 ? 4.497 1.961 13.959 1.00 84.06 88 LYS A O 1
ATOM 630 N N . GLN A 1 89 ? 5.522 2.553 12.054 1.00 84.38 89 GLN A N 1
ATOM 631 C CA . GLN A 1 89 ? 5.942 3.885 12.519 1.00 84.38 89 GLN A CA 1
ATOM 632 C C . GLN A 1 89 ? 4.760 4.828 12.770 1.00 84.38 89 GLN A C 1
ATOM 634 O O . GLN A 1 89 ? 4.802 5.619 13.706 1.00 84.38 89 GLN A O 1
ATOM 639 N N . ASP A 1 90 ? 3.712 4.736 11.950 1.00 82.56 90 ASP A N 1
ATOM 640 C CA . ASP A 1 90 ? 2.497 5.544 12.087 1.00 82.56 90 ASP A CA 1
ATOM 641 C C . ASP A 1 90 ? 1.581 5.039 13.234 1.00 82.56 90 ASP A C 1
ATOM 643 O O . ASP A 1 90 ? 0.557 5.657 13.524 1.00 82.56 90 ASP A O 1
ATOM 647 N N . GLY A 1 91 ? 1.957 3.955 13.930 1.00 80.31 91 GLY A N 1
ATOM 648 C CA . GLY A 1 91 ? 1.271 3.460 15.129 1.00 80.31 91 GLY A CA 1
ATOM 649 C C . GLY A 1 91 ? 0.051 2.578 14.854 1.00 80.31 91 GLY A C 1
ATOM 650 O O . GLY A 1 91 ? -0.769 2.368 15.750 1.00 80.31 91 GLY A O 1
ATOM 651 N N . ASN A 1 92 ? -0.095 2.048 13.636 1.00 82.94 92 ASN A N 1
ATOM 652 C CA . ASN A 1 92 ? -1.165 1.098 13.341 1.00 82.94 92 ASN A CA 1
ATOM 653 C C . ASN A 1 92 ? -0.930 -0.197 14.120 1.00 82.94 92 ASN A C 1
ATOM 655 O O . ASN A 1 92 ? 0.185 -0.696 14.132 1.00 82.94 92 ASN A O 1
ATOM 659 N N . GLY A 1 93 ? -1.964 -0.742 14.769 1.00 72.88 93 GLY A N 1
ATOM 660 C CA . GLY A 1 93 ? -1.816 -1.896 15.669 1.00 72.88 93 GLY A CA 1
ATOM 661 C C . GLY A 1 93 ? -1.858 -3.260 14.974 1.00 72.88 93 GLY A C 1
ATOM 662 O O . GLY A 1 93 ? -1.116 -4.169 15.341 1.00 72.88 93 GLY A O 1
ATOM 663 N N . ALA A 1 94 ? -2.707 -3.412 13.958 1.00 81.06 94 ALA A N 1
ATOM 664 C CA . ALA A 1 94 ? -2.832 -4.649 13.197 1.00 81.06 94 ALA A CA 1
ATOM 665 C C . ALA A 1 94 ? -3.428 -4.389 11.811 1.00 81.06 94 ALA A C 1
ATOM 667 O O . ALA A 1 94 ? -4.135 -3.403 11.609 1.00 81.06 94 ALA A O 1
ATOM 668 N N . MET A 1 95 ? -3.167 -5.293 10.871 1.00 87.38 95 MET A N 1
ATOM 669 C CA . MET A 1 95 ? -3.768 -5.283 9.540 1.00 87.38 95 MET A CA 1
ATOM 670 C C . MET A 1 95 ? -3.918 -6.713 9.020 1.00 87.38 95 MET A C 1
ATOM 672 O O . MET A 1 95 ? -3.043 -7.549 9.232 1.00 87.38 95 MET A O 1
ATOM 676 N N . GLN A 1 96 ? -5.001 -6.986 8.298 1.00 89.19 96 GLN A N 1
ATOM 677 C CA . GLN A 1 96 ? -5.147 -8.213 7.524 1.00 89.19 96 GLN A CA 1
ATOM 678 C C . GLN A 1 96 ? -4.555 -8.053 6.124 1.00 89.19 96 GLN A C 1
ATOM 680 O O . GLN A 1 96 ? -4.890 -7.132 5.390 1.00 89.19 96 GLN A O 1
ATOM 685 N N . LEU A 1 97 ? -3.703 -8.984 5.733 1.00 89.25 97 LEU A N 1
ATOM 686 C CA . LEU A 1 97 ? -3.238 -9.154 4.371 1.00 89.25 97 LEU A CA 1
ATOM 687 C C . LEU A 1 97 ? -4.047 -10.276 3.721 1.00 89.25 97 LEU A C 1
ATOM 689 O O . LEU A 1 97 ? -4.095 -11.394 4.233 1.00 89.25 97 LEU A O 1
ATOM 693 N N . VAL A 1 98 ? -4.684 -9.981 2.599 1.00 90.81 98 VAL A N 1
ATOM 694 C CA . VAL A 1 98 ? -5.545 -10.917 1.878 1.00 90.81 98 VAL A CA 1
ATOM 695 C C . VAL A 1 98 ? -5.072 -10.990 0.439 1.00 90.81 98 VAL A C 1
ATOM 697 O O . VAL A 1 98 ? -4.861 -9.959 -0.186 1.00 90.81 98 VAL A O 1
ATOM 700 N N . GLY A 1 99 ? -4.904 -12.186 -0.105 1.00 88.38 99 GLY A N 1
ATOM 701 C CA . GLY A 1 99 ? -4.467 -12.329 -1.490 1.00 88.38 99 GLY A CA 1
ATOM 702 C C . GLY A 1 99 ? -4.403 -13.782 -1.943 1.00 88.38 99 GLY A C 1
ATOM 703 O O . GLY A 1 99 ? -4.848 -14.678 -1.216 1.00 88.38 99 GLY A O 1
ATOM 704 N N . PRO A 1 100 ? -3.862 -14.039 -3.142 1.00 87.19 100 PRO A N 1
ATOM 705 C CA . PRO A 1 100 ? -3.725 -15.387 -3.672 1.00 87.19 100 PRO A CA 1
ATOM 706 C C . PRO A 1 100 ? -2.659 -16.188 -2.920 1.00 87.19 100 PRO A C 1
ATOM 708 O O . PRO A 1 100 ? -1.987 -15.700 -2.003 1.00 87.19 100 PRO A O 1
ATOM 711 N N . GLU A 1 101 ? -2.497 -17.449 -3.309 1.00 82.12 101 GLU A N 1
ATOM 712 C CA . GLU A 1 101 ? -1.454 -18.307 -2.759 1.00 82.12 101 GLU A CA 1
ATOM 713 C C . GLU A 1 101 ? -0.063 -17.655 -2.836 1.00 82.12 101 GLU A C 1
ATOM 715 O O . GLU A 1 101 ? 0.298 -16.984 -3.801 1.00 82.12 101 GLU A O 1
ATOM 720 N N . GLY A 1 102 ? 0.714 -17.806 -1.763 1.00 81.81 102 GLY A N 1
ATOM 721 C CA . GLY A 1 102 ? 2.028 -17.168 -1.642 1.00 81.81 102 GLY A CA 1
ATOM 722 C C . GLY A 1 102 ? 2.007 -15.809 -0.940 1.00 81.81 102 GLY A C 1
ATOM 723 O O . GLY A 1 102 ? 3.055 -15.376 -0.464 1.00 81.81 102 GLY A O 1
ATOM 724 N N . THR A 1 103 ? 0.836 -15.203 -0.720 1.00 83.12 103 THR A N 1
ATOM 725 C CA . THR A 1 103 ? 0.691 -13.942 0.038 1.00 83.12 103 THR A CA 1
ATOM 726 C C . THR A 1 103 ? 1.345 -14.017 1.424 1.00 83.12 103 THR A C 1
ATOM 728 O O . THR A 1 103 ? 2.096 -13.129 1.833 1.00 83.12 103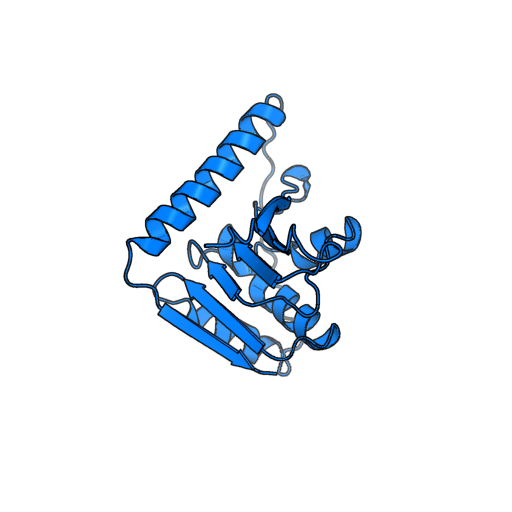 THR A O 1
ATOM 731 N N . GLY A 1 104 ? 1.152 -15.133 2.137 1.00 82.94 104 GLY A N 1
ATOM 732 C CA . GLY A 1 104 ? 1.811 -15.357 3.425 1.00 82.94 104 GLY A CA 1
ATOM 733 C C . GLY A 1 104 ? 3.340 -15.475 3.321 1.00 82.94 104 GLY A C 1
ATOM 734 O O . GLY A 1 104 ? 4.051 -15.115 4.259 1.00 82.94 104 GLY A O 1
ATOM 735 N N . ALA A 1 105 ? 3.871 -15.953 2.192 1.00 82.62 105 ALA A N 1
ATOM 736 C CA . ALA A 1 105 ? 5.311 -15.998 1.948 1.00 82.62 105 ALA A CA 1
ATOM 737 C C . ALA A 1 105 ? 5.877 -14.597 1.664 1.00 82.62 105 ALA A C 1
ATOM 739 O O . ALA A 1 105 ? 6.909 -14.255 2.238 1.00 82.62 105 ALA A O 1
ATOM 740 N N . CYS A 1 106 ? 5.176 -13.764 0.886 1.00 82.38 106 CYS A N 1
ATOM 741 C CA . CYS A 1 106 ? 5.530 -12.357 0.651 1.00 82.38 106 CYS A CA 1
ATOM 742 C C . CYS A 1 106 ? 5.594 -11.558 1.958 1.00 82.38 106 CYS A C 1
ATOM 744 O O . CYS A 1 106 ? 6.532 -10.786 2.179 1.00 82.38 106 CYS A O 1
ATOM 746 N N . LEU A 1 107 ? 4.639 -11.799 2.861 1.00 83.94 107 LEU A N 1
ATOM 747 C CA . LEU A 1 107 ? 4.633 -11.185 4.184 1.00 83.94 107 LEU A CA 1
ATOM 748 C C . LEU A 1 107 ? 5.847 -11.617 5.014 1.00 83.94 107 LEU A C 1
ATOM 750 O O . LEU A 1 107 ? 6.556 -10.773 5.556 1.00 83.94 107 LEU A O 1
ATOM 754 N N . ARG A 1 108 ? 6.117 -12.928 5.084 1.00 82.50 108 ARG A N 1
ATOM 755 C CA . ARG A 1 108 ? 7.271 -13.467 5.822 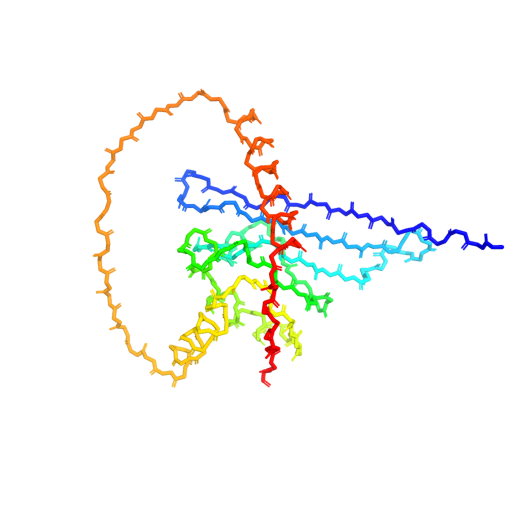1.00 82.50 108 ARG A CA 1
ATOM 756 C C . ARG A 1 108 ? 8.610 -13.008 5.249 1.00 82.50 108 ARG A C 1
ATOM 758 O O . ARG A 1 108 ? 9.547 -12.795 6.010 1.00 82.50 108 ARG A O 1
ATOM 765 N N . ALA A 1 109 ? 8.725 -12.882 3.929 1.00 80.81 109 ALA A N 1
ATOM 766 C CA . ALA A 1 109 ? 9.922 -12.345 3.290 1.00 80.81 109 ALA A CA 1
ATOM 767 C C . ALA A 1 109 ? 10.133 -10.878 3.697 1.00 80.81 109 ALA A C 1
ATOM 769 O O . ALA A 1 109 ? 11.213 -10.511 4.155 1.00 80.81 109 ALA A O 1
ATOM 770 N N . SER A 1 110 ? 9.065 -10.078 3.640 1.00 77.25 110 SER A N 1
ATOM 771 C CA . SER A 1 110 ? 9.088 -8.659 4.010 1.00 77.25 110 SER A CA 1
ATOM 772 C C . SER A 1 110 ? 9.414 -8.431 5.491 1.00 77.25 110 SER A C 1
ATOM 774 O O . SER A 1 110 ? 10.161 -7.507 5.819 1.00 77.25 110 SER A O 1
ATOM 776 N N . SER A 1 111 ? 8.905 -9.283 6.391 1.00 70.38 111 SER A N 1
ATOM 777 C CA . SER A 1 111 ? 9.175 -9.196 7.833 1.00 70.38 111 SER A CA 1
ATOM 778 C C . SER A 1 111 ? 10.580 -9.670 8.223 1.00 70.38 111 SER A C 1
ATOM 780 O O . SER A 1 111 ? 11.170 -9.135 9.158 1.00 70.38 111 SER A O 1
ATOM 782 N N . ARG A 1 112 ? 11.166 -10.627 7.488 1.00 62.41 112 ARG A N 1
ATOM 783 C CA . ARG A 1 112 ? 12.560 -11.061 7.701 1.00 62.41 112 ARG A CA 1
ATOM 784 C C . ARG A 1 112 ? 13.566 -10.005 7.262 1.00 62.41 112 ARG A C 1
ATOM 786 O O . ARG A 1 112 ? 14.531 -9.761 7.977 1.00 62.41 112 ARG A O 1
ATOM 793 N N . SER A 1 113 ? 13.331 -9.343 6.129 1.00 54.34 113 SER A N 1
ATOM 794 C CA . SER A 1 113 ? 14.216 -8.276 5.642 1.00 54.34 113 SER A CA 1
ATOM 795 C C . SER A 1 113 ? 14.219 -7.036 6.544 1.00 54.34 113 SER A C 1
ATOM 797 O O . SER A 1 113 ? 15.198 -6.295 6.558 1.00 54.34 113 SER A O 1
ATOM 799 N N . SER A 1 114 ? 13.161 -6.826 7.334 1.00 51.91 114 SER A N 1
ATOM 800 C CA . SER A 1 114 ? 13.057 -5.724 8.298 1.00 51.91 114 SER A CA 1
ATOM 801 C C . SER A 1 114 ? 13.659 -6.036 9.680 1.00 51.91 114 SER A C 1
ATOM 803 O O . SER A 1 114 ? 13.832 -5.116 10.475 1.00 51.91 114 SER A O 1
ATOM 805 N N . ALA A 1 115 ? 14.064 -7.286 9.949 1.00 45.78 115 ALA A N 1
ATOM 806 C CA . ALA A 1 115 ? 14.712 -7.708 11.200 1.00 45.78 115 ALA A CA 1
ATOM 807 C C . ALA A 1 115 ? 16.253 -7.579 11.194 1.00 45.78 115 ALA A C 1
ATOM 809 O O . ALA A 1 115 ? 16.928 -8.122 12.063 1.00 45.78 115 ALA A O 1
ATOM 810 N N . GLY A 1 116 ? 16.821 -6.847 10.233 1.00 41.84 116 GLY A N 1
ATOM 811 C CA . GLY A 1 116 ? 18.265 -6.693 10.073 1.00 41.84 116 GLY A CA 1
ATOM 812 C C . GLY A 1 116 ? 18.737 -7.354 8.788 1.00 41.84 116 GLY A C 1
ATOM 813 O O . GLY A 1 116 ? 19.125 -8.518 8.750 1.00 41.84 116 GLY A O 1
ATOM 814 N N . SER A 1 117 ? 18.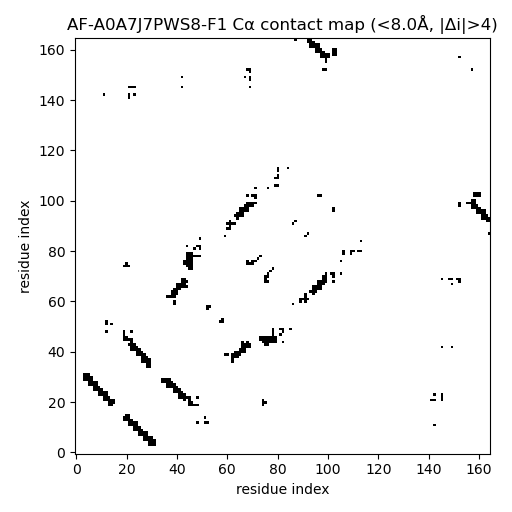713 -6.601 7.696 1.00 34.81 117 SER A N 1
ATOM 815 C CA . SER A 1 117 ? 19.498 -6.936 6.516 1.00 34.81 117 SER A CA 1
ATOM 816 C C . SER A 1 117 ? 20.088 -5.664 5.945 1.00 34.81 117 SER A C 1
ATOM 818 O O . SER A 1 117 ? 19.452 -4.895 5.231 1.00 34.81 117 SER A O 1
ATOM 820 N N . THR A 1 118 ? 21.345 -5.480 6.331 1.00 37.41 118 THR A N 1
ATOM 821 C CA . THR A 1 118 ? 22.408 -4.817 5.591 1.00 37.41 118 THR A CA 1
ATOM 822 C C . THR A 1 118 ? 22.167 -4.895 4.085 1.00 37.41 118 THR A C 1
ATOM 824 O O . THR A 1 118 ? 21.937 -5.974 3.536 1.00 37.41 118 THR A O 1
ATOM 827 N N . HIS A 1 119 ? 22.227 -3.725 3.453 1.00 34.25 119 HIS A N 1
ATOM 828 C CA . HIS A 1 119 ? 22.245 -3.465 2.017 1.00 34.25 119 HIS A CA 1
ATOM 829 C C . HIS A 1 119 ? 22.598 -4.680 1.147 1.00 34.25 119 HIS A C 1
ATOM 831 O O . HIS A 1 119 ? 23.758 -5.074 1.042 1.00 34.25 119 HIS A O 1
ATOM 837 N N . ARG A 1 120 ? 21.601 -5.216 0.439 1.00 29.53 120 ARG A N 1
ATOM 838 C CA . ARG A 1 120 ? 21.839 -6.013 -0.764 1.00 29.53 120 ARG A CA 1
ATOM 839 C C . ARG A 1 120 ? 21.304 -5.224 -1.951 1.00 29.53 120 ARG A C 1
ATOM 841 O O . ARG A 1 120 ? 20.130 -5.308 -2.288 1.00 29.53 120 ARG A O 1
ATOM 848 N N . CYS A 1 121 ? 22.175 -4.407 -2.539 1.00 26.92 121 CYS A N 1
ATOM 849 C CA . CYS A 1 121 ? 21.920 -3.726 -3.802 1.00 26.92 121 CYS A CA 1
ATOM 850 C C . CYS A 1 121 ? 21.780 -4.780 -4.905 1.00 26.92 121 CYS A C 1
ATOM 852 O O . CYS A 1 121 ? 22.777 -5.289 -5.413 1.00 26.92 121 CYS A O 1
ATOM 854 N N . THR A 1 122 ? 20.554 -5.128 -5.277 1.00 29.03 122 THR A N 1
ATOM 855 C CA . THR A 1 122 ? 20.289 -5.816 -6.540 1.00 29.03 122 THR A CA 1
ATOM 856 C C . THR A 1 122 ? 19.936 -4.761 -7.577 1.00 29.03 122 THR A C 1
ATOM 858 O O . THR A 1 122 ? 18.799 -4.306 -7.653 1.00 29.03 122 THR A O 1
ATOM 861 N N . SER A 1 123 ? 20.939 -4.347 -8.354 1.00 35.47 123 SER A N 1
ATOM 862 C CA . SER A 1 123 ? 20.746 -3.581 -9.586 1.00 35.47 123 SER A CA 1
ATOM 863 C C . SER A 1 123 ? 19.832 -4.356 -10.532 1.00 35.47 123 SER A C 1
ATOM 865 O O . SER A 1 123 ? 20.259 -5.346 -11.123 1.00 35.47 123 SER A O 1
ATOM 867 N N . ALA A 1 124 ? 18.600 -3.891 -10.720 1.00 29.92 124 ALA A N 1
ATOM 868 C CA . ALA A 1 124 ? 17.769 -4.296 -11.845 1.00 29.92 124 ALA A CA 1
ATOM 869 C C . ALA A 1 124 ? 17.878 -3.214 -12.927 1.00 29.92 124 ALA A C 1
ATOM 871 O O . ALA A 1 124 ? 17.274 -2.149 -12.837 1.00 29.92 124 ALA A O 1
ATOM 872 N N . ARG A 1 125 ? 18.707 -3.482 -13.943 1.00 33.78 125 ARG A N 1
ATOM 873 C CA . ARG A 1 125 ? 18.713 -2.733 -15.206 1.00 33.78 125 ARG A CA 1
ATOM 874 C C . ARG A 1 125 ? 17.336 -2.871 -15.853 1.00 33.78 125 ARG A C 1
ATOM 876 O O . ARG A 1 125 ? 16.922 -4.002 -16.072 1.00 33.78 125 ARG A O 1
ATOM 883 N N . HIS A 1 126 ? 16.700 -1.770 -16.242 1.00 26.92 126 HIS A N 1
ATOM 884 C CA . HIS A 1 126 ? 15.684 -1.812 -17.290 1.00 26.92 126 HIS A CA 1
ATOM 885 C C . HIS A 1 126 ? 15.870 -0.673 -18.287 1.00 26.92 126 HIS A C 1
ATOM 887 O O . HIS A 1 126 ? 15.985 0.501 -17.943 1.00 26.92 126 HIS A O 1
ATOM 893 N N . SER A 1 127 ? 15.961 -1.114 -19.534 1.00 32.31 127 SER A N 1
ATOM 894 C CA . SER A 1 127 ? 16.099 -0.370 -20.770 1.00 32.31 127 SER A CA 1
ATOM 895 C C . SER A 1 127 ? 14.841 0.445 -21.051 1.00 32.31 127 SER A C 1
ATOM 897 O O . SER A 1 127 ? 13.718 -0.020 -20.866 1.00 32.31 127 SER A O 1
ATOM 899 N N . SER A 1 128 ? 15.056 1.654 -21.544 1.00 36.94 128 SER A N 1
ATOM 900 C CA . SER A 1 128 ? 14.058 2.587 -22.042 1.00 36.94 128 SER A CA 1
ATOM 901 C C . SER A 1 128 ? 13.317 2.054 -23.273 1.00 36.94 128 SER A C 1
ATOM 903 O O . SER A 1 128 ? 13.927 1.551 -24.212 1.00 36.94 128 SER A O 1
ATOM 905 N N . SER A 1 129 ? 12.002 2.270 -23.328 1.00 35.47 129 SER A N 1
ATOM 906 C CA . SER A 1 129 ? 11.335 2.655 -24.577 1.00 35.47 129 SER A CA 1
ATOM 907 C C . SER A 1 129 ? 10.050 3.427 -24.273 1.00 35.47 129 SER A C 1
ATOM 909 O O . SER A 1 129 ? 9.216 3.034 -23.461 1.00 35.47 129 SER A O 1
ATOM 911 N N . SER A 1 130 ? 9.966 4.597 -24.888 1.00 39.91 130 SER A N 1
ATOM 912 C CA . SER A 1 130 ? 8.933 5.613 -24.765 1.00 39.91 130 SER A CA 1
ATOM 913 C C . SER A 1 130 ? 7.792 5.358 -25.750 1.00 39.91 130 SER A C 1
ATOM 915 O O . SER A 1 130 ? 8.022 5.019 -26.906 1.00 39.91 130 SER A O 1
ATOM 917 N N . SER A 1 131 ? 6.551 5.604 -25.330 1.00 37.62 131 SER A N 1
ATOM 918 C CA . SER A 1 131 ? 5.495 6.075 -26.236 1.00 37.62 131 SER A CA 1
ATOM 919 C C . SER A 1 131 ? 4.372 6.760 -25.449 1.00 37.62 131 SER A C 1
ATOM 921 O O . SER A 1 131 ? 3.675 6.178 -24.616 1.00 37.62 131 SER A O 1
ATOM 923 N N . SER A 1 132 ? 4.271 8.060 -25.701 1.00 44.19 132 SER A N 1
ATOM 924 C CA . SER A 1 132 ? 3.359 9.033 -25.105 1.00 44.19 132 SER A CA 1
ATOM 925 C C . SER A 1 132 ? 1.961 8.943 -25.733 1.00 44.19 132 SER A C 1
ATOM 927 O O . SER A 1 132 ? 1.808 8.378 -26.810 1.00 44.19 132 SER A O 1
ATOM 929 N N . SER A 1 133 ? 0.982 9.609 -25.106 1.00 39.50 133 SER A N 1
ATOM 930 C CA . SER A 1 133 ? -0.394 9.914 -25.569 1.00 39.50 133 SER A CA 1
ATOM 931 C C . SER A 1 133 ? -1.509 8.884 -25.281 1.00 39.50 133 SER A C 1
ATOM 933 O O . SER A 1 133 ? -1.805 8.017 -26.095 1.00 39.50 133 SER A O 1
ATOM 935 N N . SER A 1 134 ? -2.131 8.985 -24.085 1.00 40.72 134 SER A N 1
ATOM 936 C CA . SER A 1 134 ? -3.546 8.620 -23.749 1.00 40.72 134 SER A CA 1
ATOM 937 C C . SER A 1 134 ? -3.807 8.543 -22.222 1.00 40.72 134 SER A C 1
ATOM 939 O O . SER A 1 134 ? -4.470 7.631 -21.729 1.00 40.72 134 SER A O 1
ATOM 941 N N . SER A 1 135 ? -3.255 9.471 -21.432 1.00 47.69 135 SER A N 1
ATOM 942 C CA . SER A 1 135 ? -3.099 9.301 -19.975 1.00 47.69 135 SER A CA 1
ATOM 943 C C . SER A 1 135 ? -4.409 9.165 -19.180 1.00 47.69 135 SER A C 1
ATOM 945 O O . SER A 1 135 ? -4.467 8.329 -18.289 1.00 47.69 135 SER A O 1
ATOM 947 N N . GLN A 1 136 ? -5.484 9.882 -19.532 1.00 42.31 136 GLN A N 1
ATOM 948 C CA . GLN A 1 136 ? -6.755 9.801 -18.785 1.00 42.31 136 GLN A CA 1
ATOM 949 C C . GLN A 1 136 ? -7.577 8.536 -19.083 1.00 42.31 136 GLN A C 1
ATOM 951 O O . GLN A 1 136 ? -8.178 7.960 -18.179 1.00 42.31 136 GLN A O 1
ATOM 956 N N . ALA A 1 137 ? -7.578 8.062 -20.333 1.00 47.03 137 ALA A N 1
ATOM 957 C CA . ALA A 1 137 ? -8.255 6.813 -20.690 1.00 47.03 137 ALA A CA 1
ATOM 958 C C . ALA A 1 137 ? -7.538 5.601 -20.075 1.00 47.03 137 ALA A C 1
ATOM 960 O O . ALA A 1 137 ? -8.182 4.679 -19.578 1.00 47.03 137 ALA A O 1
ATOM 961 N N . LYS A 1 138 ? -6.198 5.643 -20.032 1.00 49.44 138 LYS A N 1
ATOM 962 C CA . LYS A 1 138 ? -5.382 4.613 -19.382 1.00 49.44 138 LYS A CA 1
ATOM 963 C C . LYS A 1 138 ? -5.633 4.545 -17.878 1.00 49.44 138 LYS A C 1
ATOM 965 O O . LYS A 1 138 ? -5.721 3.444 -17.352 1.00 49.44 138 LYS A O 1
ATOM 970 N N . GLU A 1 139 ? -5.798 5.677 -17.197 1.00 43.56 139 GLU A N 1
ATOM 971 C CA . GLU A 1 139 ? -6.003 5.725 -15.742 1.00 43.56 139 GLU A CA 1
ATOM 972 C C . GLU A 1 139 ? -7.326 5.068 -15.307 1.00 43.56 139 GLU A C 1
ATOM 974 O O . GLU A 1 139 ? -7.337 4.232 -14.402 1.00 43.56 139 GLU A O 1
ATOM 979 N N . LEU A 1 140 ? -8.423 5.342 -16.024 1.00 53.00 140 LEU A N 1
ATOM 980 C CA . LEU A 1 140 ? -9.712 4.662 -15.825 1.00 53.00 140 LEU A CA 1
ATOM 981 C C . LEU A 1 140 ? -9.630 3.163 -16.142 1.00 53.00 140 LEU A C 1
ATOM 983 O O . LEU A 1 140 ? -10.224 2.342 -15.443 1.00 53.00 140 LEU A O 1
ATOM 987 N N . GLN A 1 141 ? -8.869 2.791 -17.171 1.00 54.81 141 GLN A N 1
ATOM 988 C CA . GLN A 1 141 ? -8.699 1.399 -17.583 1.00 54.81 141 GLN A CA 1
ATOM 989 C C . GLN A 1 141 ? -7.817 0.605 -16.600 1.00 54.81 141 GLN A C 1
ATOM 991 O O . GLN A 1 141 ? -8.105 -0.558 -16.326 1.00 54.81 141 GLN A O 1
ATOM 996 N N . LEU A 1 142 ? -6.811 1.242 -15.996 1.00 56.94 142 LEU A N 1
ATOM 997 C CA . LEU A 1 142 ? -5.981 0.695 -14.914 1.00 56.94 142 LEU A CA 1
ATOM 998 C C . LEU A 1 142 ? -6.778 0.544 -13.610 1.00 56.94 142 LEU A C 1
ATOM 1000 O O . LEU A 1 142 ? -6.659 -0.477 -12.935 1.00 56.94 142 LEU A O 1
ATOM 1004 N N . ALA A 1 143 ? -7.646 1.506 -13.283 1.00 48.31 143 ALA A N 1
ATOM 1005 C CA . ALA A 1 143 ? -8.564 1.391 -12.150 1.00 48.31 143 ALA A CA 1
ATOM 1006 C C . ALA A 1 143 ? -9.593 0.264 -12.359 1.00 48.31 143 ALA A C 1
ATOM 1008 O O . ALA A 1 143 ? -9.864 -0.505 -11.435 1.00 48.31 143 ALA A O 1
ATOM 1009 N N . ALA A 1 144 ? -10.113 0.107 -13.582 1.00 56.84 144 ALA A N 1
ATOM 1010 C CA . ALA A 1 144 ? -10.990 -1.003 -13.949 1.00 56.84 144 ALA A CA 1
ATOM 1011 C C . ALA A 1 144 ? -10.268 -2.359 -13.879 1.00 56.84 144 ALA A C 1
ATOM 1013 O O . ALA A 1 144 ? -10.849 -3.332 -13.403 1.00 56.84 144 ALA A O 1
ATOM 1014 N N . GLN A 1 145 ? -8.994 -2.428 -14.279 1.00 57.72 145 GLN A N 1
ATOM 1015 C CA . GLN A 1 145 ? -8.164 -3.626 -14.121 1.00 57.72 145 GLN A CA 1
ATOM 1016 C C . GLN A 1 145 ? -7.911 -3.959 -12.649 1.00 57.72 145 GLN A C 1
ATOM 1018 O O . GLN A 1 145 ? -8.043 -5.119 -12.270 1.00 57.72 145 GLN A O 1
ATOM 1023 N N . ALA A 1 146 ? -7.628 -2.967 -11.800 1.00 52.00 146 ALA A N 1
ATOM 1024 C CA . ALA A 1 146 ? -7.493 -3.177 -10.360 1.00 52.00 146 ALA A CA 1
ATOM 1025 C C . ALA A 1 146 ? -8.812 -3.668 -9.734 1.00 52.00 146 ALA A C 1
ATOM 1027 O O . ALA A 1 146 ? -8.808 -4.609 -8.944 1.00 52.00 146 ALA A O 1
ATOM 1028 N N . ALA A 1 147 ? -9.956 -3.100 -10.132 1.00 53.31 147 ALA A N 1
ATOM 1029 C CA . ALA A 1 147 ? -11.275 -3.541 -9.677 1.00 53.31 147 ALA A CA 1
ATOM 1030 C C . ALA A 1 147 ? -11.629 -4.962 -10.163 1.00 53.31 147 ALA A C 1
ATOM 1032 O O . ALA A 1 147 ? -12.148 -5.771 -9.391 1.00 53.31 147 ALA A O 1
ATOM 1033 N N . ALA A 1 148 ? -11.303 -5.298 -11.414 1.00 57.50 148 ALA A N 1
ATOM 1034 C CA . ALA A 1 148 ? -11.464 -6.645 -11.958 1.00 57.50 148 ALA A CA 1
ATOM 1035 C C . ALA A 1 148 ? -10.559 -7.652 -11.236 1.00 57.50 148 ALA A C 1
ATOM 1037 O O . ALA A 1 148 ? -10.997 -8.752 -10.901 1.00 57.50 148 ALA A O 1
ATOM 1038 N N . ALA A 1 149 ? -9.328 -7.254 -10.912 1.00 51.47 149 ALA A N 1
ATOM 1039 C CA . ALA A 1 149 ? -8.405 -8.068 -10.140 1.00 51.47 149 ALA A CA 1
ATOM 1040 C C . ALA A 1 149 ? -8.930 -8.324 -8.718 1.00 51.47 149 ALA A C 1
ATOM 1042 O O . ALA A 1 149 ? -8.821 -9.444 -8.231 1.00 51.47 149 ALA A O 1
ATOM 1043 N N . VAL A 1 150 ? -9.600 -7.350 -8.086 1.00 52.81 150 VAL A N 1
ATOM 1044 C CA . VAL A 1 150 ? -10.312 -7.544 -6.805 1.00 52.81 150 VAL A CA 1
ATOM 1045 C C . VAL A 1 150 ? -11.463 -8.542 -6.948 1.00 52.81 150 VAL A C 1
ATOM 1047 O O . VAL A 1 150 ? -11.575 -9.454 -6.131 1.00 52.81 150 VAL A O 1
ATOM 1050 N N . GLN A 1 151 ? -12.296 -8.422 -7.988 1.00 55.38 151 GLN A N 1
ATOM 1051 C CA . GLN A 1 151 ? -13.376 -9.384 -8.257 1.00 55.38 151 GLN A CA 1
ATOM 1052 C C . GLN A 1 151 ? -12.851 -10.800 -8.524 1.00 55.38 151 GLN A C 1
ATOM 1054 O O . GLN A 1 151 ? -13.473 -11.781 -8.113 1.00 55.38 151 GLN A O 1
ATOM 1059 N N . GLN A 1 152 ? -11.706 -10.919 -9.193 1.00 54.44 152 GLN A N 1
ATOM 1060 C CA . GLN A 1 152 ? -11.064 -12.199 -9.466 1.00 54.44 152 GLN A CA 1
ATOM 1061 C C . GLN A 1 152 ? -10.400 -12.781 -8.214 1.00 54.44 152 GLN A C 1
ATOM 1063 O O . GLN A 1 152 ? -10.520 -13.978 -7.965 1.00 54.44 152 GLN A O 1
ATOM 1068 N N . CYS A 1 153 ? -9.807 -11.937 -7.366 1.00 45.50 153 CYS A N 1
ATOM 1069 C CA . CYS A 1 153 ? -9.280 -12.337 -6.064 1.00 45.50 153 CYS A CA 1
ATOM 1070 C C . CYS A 1 153 ? -10.405 -12.852 -5.152 1.00 45.50 153 CYS A C 1
ATOM 1072 O O . CYS A 1 153 ? -10.275 -13.925 -4.579 1.00 45.50 153 CYS A O 1
ATOM 1074 N N . LEU A 1 154 ? -11.556 -12.165 -5.107 1.00 50.31 154 LEU A N 1
ATOM 1075 C CA . LEU A 1 154 ? -12.759 -12.603 -4.379 1.00 50.31 154 LEU A CA 1
ATOM 1076 C C . LEU A 1 154 ? -13.323 -13.950 -4.868 1.00 50.31 154 LEU A C 1
ATOM 1078 O O . LEU A 1 154 ? -14.032 -14.619 -4.118 1.00 50.31 154 LEU A O 1
ATOM 1082 N N . ARG A 1 155 ? -13.026 -14.353 -6.111 1.00 48.03 155 ARG A N 1
ATOM 1083 C CA . ARG A 1 155 ? -13.433 -15.646 -6.688 1.00 48.03 155 ARG A CA 1
ATOM 1084 C C . ARG A 1 155 ? -12.438 -16.780 -6.432 1.00 48.03 155 ARG A C 1
ATOM 1086 O O . ARG A 1 155 ? -12.842 -17.941 -6.458 1.00 48.03 155 ARG A O 1
ATOM 1093 N N . CYS A 1 156 ? -11.165 -16.476 -6.195 1.00 43.31 156 CYS A N 1
ATOM 1094 C CA . CYS A 1 156 ? -10.139 -17.470 -5.882 1.00 43.31 156 CYS A CA 1
ATOM 1095 C C . CYS A 1 156 ? -10.115 -17.775 -4.374 1.00 43.31 156 CYS A C 1
ATOM 1097 O O . CYS A 1 156 ? -10.541 -16.963 -3.559 1.00 43.31 156 CYS A O 1
ATOM 1099 N N . ARG A 1 157 ? -9.615 -18.955 -3.971 1.00 54.50 157 ARG A N 1
ATOM 1100 C CA . ARG A 1 157 ? -9.392 -19.283 -2.549 1.00 54.50 157 ARG A CA 1
ATOM 1101 C C . ARG A 1 157 ? -8.374 -18.302 -1.955 1.00 54.50 157 ARG A C 1
ATOM 1103 O O . ARG A 1 157 ? -7.170 -18.515 -2.068 1.00 54.50 157 ARG A O 1
ATOM 1110 N N . LEU A 1 158 ? -8.867 -17.229 -1.346 1.00 57.16 158 LEU A N 1
ATOM 1111 C CA . LEU A 1 158 ? -8.047 -16.216 -0.698 1.00 57.16 158 LEU A CA 1
ATOM 1112 C C . LEU A 1 158 ? -7.333 -16.809 0.516 1.00 57.16 158 LEU A C 1
ATOM 1114 O O . LEU A 1 158 ? -7.951 -17.457 1.362 1.00 57.16 158 LEU A O 1
ATOM 1118 N N . GLN A 1 159 ? -6.033 -16.552 0.615 1.00 65.69 159 GLN A N 1
ATOM 1119 C CA . GLN A 1 159 ? -5.289 -16.729 1.853 1.00 65.69 159 GLN A CA 1
ATOM 1120 C C . GLN A 1 159 ? -5.369 -15.432 2.653 1.00 65.69 159 GLN A C 1
ATOM 1122 O O . GLN A 1 159 ? -5.139 -14.344 2.123 1.00 65.69 159 GLN A O 1
ATOM 1127 N N . THR A 1 160 ? -5.684 -15.557 3.938 1.00 66.25 160 THR A N 1
ATOM 1128 C CA . THR A 1 160 ? -5.637 -14.456 4.896 1.00 66.25 160 THR A CA 1
ATOM 1129 C C . THR A 1 160 ? -4.411 -14.625 5.788 1.00 66.25 160 THR A C 1
ATOM 1131 O O . THR A 1 160 ? -4.110 -15.715 6.275 1.00 66.25 160 THR A O 1
ATOM 1134 N N . ALA A 1 161 ? -3.667 -13.544 5.981 1.00 68.25 161 ALA A N 1
ATOM 1135 C CA . ALA A 1 161 ? -2.558 -13.465 6.917 1.00 68.25 161 ALA A CA 1
ATOM 1136 C C . ALA A 1 161 ? -2.744 -12.221 7.786 1.00 68.25 161 ALA A C 1
ATOM 1138 O O . ALA A 1 161 ? -3.057 -11.151 7.279 1.00 68.25 161 ALA A O 1
ATOM 1139 N N . GLU A 1 162 ? -2.572 -12.345 9.097 1.00 68.56 162 GLU A N 1
ATOM 1140 C CA . GLU A 1 162 ? -2.687 -11.209 10.012 1.00 68.56 162 GLU A CA 1
ATOM 1141 C C . GLU A 1 162 ? -1.296 -10.671 10.358 1.00 68.56 162 GLU A C 1
ATOM 1143 O O . GLU A 1 162 ? -0.403 -11.420 10.756 1.00 68.56 162 GLU A O 1
ATOM 1148 N N . CYS A 1 163 ? -1.116 -9.363 10.203 1.00 53.12 163 CYS A N 1
ATOM 1149 C CA . CYS A 1 163 ? 0.075 -8.633 10.611 1.00 53.12 163 CYS A CA 1
ATOM 1150 C C . CYS A 1 163 ? -0.209 -7.941 11.945 1.00 53.12 163 CYS A C 1
ATOM 1152 O O . CYS A 1 163 ? -1.064 -7.056 12.001 1.00 53.12 163 CYS A O 1
ATOM 1154 N N . ARG A 1 164 ? 0.529 -8.310 12.994 1.00 62.88 164 ARG A N 1
ATOM 1155 C CA . ARG A 1 164 ? 0.599 -7.579 14.269 1.00 62.88 164 ARG A CA 1
ATOM 1156 C C . ARG A 1 164 ? 2.035 -7.123 14.510 1.00 62.88 164 ARG A C 1
ATOM 1158 O O . ARG A 1 164 ? 2.964 -7.809 14.081 1.00 62.88 164 ARG A O 1
ATOM 1165 N N . TRP A 1 165 ? 2.192 -5.965 15.140 1.00 56.88 165 TRP A N 1
ATOM 1166 C CA . TRP A 1 165 ? 3.477 -5.272 15.283 1.00 56.88 165 TRP A CA 1
ATOM 1167 C C . TRP A 1 165 ? 4.176 -5.479 16.610 1.00 56.88 165 TRP A C 1
ATOM 1169 O O . TRP A 1 165 ? 3.467 -5.684 17.618 1.00 56.88 165 TRP A O 1
#

Foldseek 3Di:
DDPFDKDKDWDWQDDVVVVQAIKIKIWIFGPVPPGHTQAIEMFFQAACSLVSCVVVVVDHALRYAEYEFLDDDNNGLVRVLVNLVVCVVNPHFKYKYKYDPCSVVSVVVSVVCVVDDDDDDDDDDDDDDDDDDDPPVVSVVSVVVSVVSVVVRVVHPMDMDMDGD

pLDDT: mean 72.03, std 19.77, range [26.92, 93.5]